Protein AF-A0A4P7U9V3-F1 (afdb_monomer_lite)

Structure (mmCIF, N/CA/C/O backbone):
data_AF-A0A4P7U9V3-F1
#
_entry.id   AF-A0A4P7U9V3-F1
#
loop_
_atom_site.group_PDB
_atom_site.id
_atom_site.type_symbol
_atom_site.label_atom_id
_atom_site.label_alt_id
_atom_site.label_comp_id
_atom_site.label_asym_id
_atom_site.label_entity_id
_atom_site.label_seq_id
_atom_site.pdbx_PDB_ins_code
_atom_site.Cartn_x
_atom_site.Cartn_y
_atom_site.Cartn_z
_atom_site.occupancy
_atom_site.B_iso_or_equiv
_atom_site.auth_seq_id
_atom_site.auth_comp_id
_atom_site.auth_asym_id
_atom_site.auth_atom_id
_atom_site.pdbx_PDB_model_num
ATOM 1 N N . MET A 1 1 ? -20.940 -5.842 12.364 1.00 63.25 1 MET A N 1
ATOM 2 C CA . MET A 1 1 ? -20.204 -6.896 11.625 1.00 63.25 1 MET A CA 1
ATOM 3 C C . MET A 1 1 ? -19.381 -7.673 12.641 1.00 63.25 1 MET A C 1
ATOM 5 O O . MET A 1 1 ? -18.725 -7.025 13.438 1.00 63.25 1 MET A O 1
ATOM 9 N N . THR A 1 2 ? -19.469 -9.005 12.709 1.00 79.81 2 THR A N 1
ATOM 10 C CA . THR A 1 2 ? -18.711 -9.781 13.715 1.00 79.81 2 THR A CA 1
ATOM 11 C C . THR A 1 2 ? -17.238 -9.908 13.320 1.00 79.81 2 THR A C 1
ATOM 13 O O . THR A 1 2 ? -16.921 -9.886 12.127 1.00 79.81 2 THR A O 1
ATOM 16 N N . SER A 1 3 ? -16.348 -10.087 14.303 1.00 81.62 3 SER A N 1
ATOM 17 C CA . SER A 1 3 ? -14.896 -10.231 14.087 1.00 81.62 3 SER A CA 1
ATOM 18 C C . SER A 1 3 ? -14.556 -11.286 13.017 1.00 81.62 3 SER A C 1
ATOM 20 O O . SER A 1 3 ? -13.828 -11.007 12.065 1.00 81.62 3 SER A O 1
ATOM 22 N N . THR A 1 4 ? -15.203 -12.455 13.069 1.00 85.12 4 THR A N 1
ATOM 23 C CA . THR A 1 4 ? -15.001 -13.552 12.106 1.00 85.12 4 THR A CA 1
ATOM 24 C C . THR A 1 4 ? -15.417 -13.196 10.674 1.00 85.12 4 THR A C 1
ATOM 26 O O . THR A 1 4 ? -14.776 -13.631 9.720 1.00 85.12 4 THR A O 1
ATOM 29 N N . ARG A 1 5 ? -16.487 -12.406 10.487 1.00 88.12 5 ARG A N 1
ATOM 30 C CA . ARG A 1 5 ? -16.931 -11.988 9.144 1.00 88.12 5 ARG A CA 1
ATOM 31 C C . ARG A 1 5 ? -15.965 -10.971 8.545 1.00 88.12 5 ARG A C 1
ATOM 33 O O . ARG A 1 5 ? -15.623 -11.096 7.376 1.00 88.12 5 ARG A O 1
ATOM 40 N N . TRP A 1 6 ? -15.484 -10.026 9.353 1.00 90.88 6 TRP A N 1
ATOM 41 C CA . TRP A 1 6 ? -14.473 -9.062 8.919 1.00 90.88 6 TRP A CA 1
ATOM 42 C C . TRP A 1 6 ? -13.164 -9.745 8.514 1.00 90.88 6 TRP A C 1
ATOM 44 O O . TRP A 1 6 ? -12.642 -9.459 7.441 1.00 90.88 6 TRP A O 1
ATOM 54 N N . GLN A 1 7 ? -12.690 -10.712 9.304 1.00 90.38 7 GLN A N 1
ATOM 55 C CA . GLN A 1 7 ? -11.493 -11.489 8.970 1.00 90.38 7 GLN A CA 1
ATOM 56 C C . GLN A 1 7 ? -11.650 -12.250 7.650 1.00 90.38 7 GLN A C 1
ATOM 58 O O . GLN A 1 7 ? -10.745 -12.223 6.824 1.00 90.38 7 GLN A O 1
ATOM 63 N N . ARG A 1 8 ? -12.806 -12.886 7.408 1.00 92.12 8 ARG A N 1
ATOM 64 C CA . ARG A 1 8 ? -13.077 -13.558 6.126 1.00 92.12 8 ARG A CA 1
ATOM 65 C C . ARG A 1 8 ? -13.020 -12.585 4.951 1.00 92.12 8 ARG A C 1
ATOM 67 O O . ARG A 1 8 ? -12.354 -12.887 3.968 1.00 92.12 8 ARG A O 1
ATOM 74 N N . THR A 1 9 ? -13.660 -11.420 5.058 1.00 92.06 9 THR A N 1
ATOM 75 C CA . THR A 1 9 ? -13.587 -10.386 4.015 1.00 92.06 9 THR A CA 1
ATOM 76 C C . THR A 1 9 ? -12.149 -9.931 3.792 1.00 92.06 9 THR A C 1
ATOM 78 O O . THR A 1 9 ? -11.708 -9.857 2.651 1.00 92.06 9 THR A O 1
ATOM 81 N N . PHE A 1 10 ? -11.393 -9.696 4.866 1.00 93.62 10 PHE A N 1
ATOM 82 C CA . PHE A 1 10 ? -9.983 -9.333 4.777 1.00 93.62 10 PHE A CA 1
ATOM 83 C C . PHE A 1 10 ? -9.164 -10.385 4.018 1.00 93.62 10 PHE A C 1
ATOM 85 O O . PHE A 1 10 ? -8.455 -10.041 3.078 1.00 93.62 10 PHE A O 1
ATOM 92 N N . PHE A 1 11 ? -9.313 -11.669 4.357 1.00 94.56 11 PHE A N 1
ATOM 93 C CA . PHE A 1 11 ? -8.612 -12.755 3.668 1.00 94.56 11 PHE A CA 1
ATOM 94 C C . PHE A 1 11 ? -9.021 -12.903 2.201 1.00 94.56 11 PHE A C 1
ATOM 96 O O . PHE A 1 11 ? -8.160 -13.155 1.363 1.00 94.56 11 PHE A O 1
ATOM 103 N N . LEU A 1 12 ? -10.303 -12.725 1.869 1.00 95.88 12 LEU A N 1
ATOM 104 C CA . LEU A 1 12 ? -10.769 -12.782 0.481 1.00 95.88 12 LEU A CA 1
ATOM 105 C C . LEU A 1 12 ? -10.166 -11.656 -0.364 1.00 95.88 12 LEU A C 1
ATOM 107 O O . LEU A 1 12 ? -9.707 -11.907 -1.475 1.00 95.88 12 LEU A O 1
ATOM 111 N N . PHE A 1 13 ? -10.113 -10.437 0.176 1.00 96.12 13 PHE A N 1
ATOM 112 C CA . PHE A 1 13 ? -9.463 -9.309 -0.490 1.00 96.12 13 PHE A CA 1
ATOM 113 C C . PHE A 1 13 ? -7.952 -9.518 -0.614 1.00 96.12 13 PHE A C 1
ATOM 115 O O . PHE A 1 13 ? -7.404 -9.281 -1.684 1.00 96.12 13 PHE A O 1
ATOM 122 N N . ALA A 1 14 ? -7.292 -10.021 0.434 1.00 95.12 14 ALA A N 1
ATOM 123 C CA . ALA A 1 14 ? -5.865 -10.329 0.408 1.00 95.12 14 ALA A CA 1
ATOM 124 C C . ALA A 1 14 ? -5.520 -11.386 -0.653 1.00 95.12 14 ALA A C 1
ATOM 126 O O . ALA A 1 14 ? -4.572 -11.215 -1.414 1.00 95.12 14 ALA A O 1
ATOM 127 N N . LEU A 1 15 ? -6.303 -12.467 -0.730 1.00 96.62 15 LEU A N 1
ATOM 128 C CA . LEU A 1 15 ? -6.096 -13.541 -1.700 1.00 96.62 15 LEU A CA 1
ATOM 129 C C . LEU A 1 15 ? -6.383 -13.070 -3.131 1.00 96.62 15 LEU A C 1
ATOM 131 O O . LEU A 1 15 ? -5.594 -13.338 -4.034 1.00 96.62 15 LEU A O 1
ATOM 135 N N . GLY A 1 16 ? -7.486 -12.343 -3.331 1.00 96.75 16 GLY A N 1
ATOM 136 C CA . GLY A 1 16 ? -7.828 -11.753 -4.625 1.00 96.75 16 GLY A CA 1
ATOM 137 C C . GLY A 1 16 ? -6.780 -10.742 -5.091 1.00 96.75 16 GLY A C 1
ATOM 138 O O . GLY A 1 16 ? -6.376 -10.770 -6.250 1.00 96.75 16 GLY A O 1
ATOM 139 N N . GLY A 1 17 ? -6.280 -9.908 -4.178 1.00 96.31 17 GLY A N 1
ATOM 140 C CA . GLY A 1 17 ? -5.185 -8.980 -4.432 1.00 96.31 17 GLY A CA 1
ATOM 141 C C . GLY A 1 17 ? -3.887 -9.685 -4.784 1.00 96.31 17 GLY A C 1
ATOM 142 O O . GLY A 1 17 ? -3.257 -9.323 -5.768 1.00 96.31 17 GLY A O 1
ATOM 143 N N . LEU A 1 18 ? -3.516 -10.738 -4.052 1.00 97.19 18 LEU A N 1
ATOM 144 C CA . LEU A 1 18 ? -2.317 -11.521 -4.346 1.00 97.19 18 LEU A CA 1
ATOM 145 C C . LEU A 1 18 ? -2.385 -12.153 -5.741 1.00 97.19 18 LEU A C 1
ATOM 147 O O . LEU A 1 18 ? -1.422 -12.068 -6.501 1.00 97.19 18 LEU A O 1
ATOM 151 N N . ALA A 1 19 ? -3.530 -12.742 -6.092 1.00 97.56 19 ALA A N 1
ATOM 152 C CA . ALA A 1 19 ? -3.754 -13.307 -7.417 1.00 97.56 19 ALA A CA 1
ATOM 153 C C . ALA A 1 19 ? -3.694 -12.227 -8.509 1.00 97.56 19 ALA A C 1
ATOM 155 O O . ALA A 1 19 ? -2.982 -12.396 -9.498 1.00 97.56 19 ALA A O 1
ATOM 156 N N . ALA A 1 20 ? -4.380 -11.096 -8.314 1.00 96.56 20 ALA A N 1
ATOM 157 C CA . ALA A 1 20 ? -4.393 -9.989 -9.267 1.00 96.56 20 ALA A CA 1
ATOM 158 C C . ALA A 1 20 ? -2.997 -9.379 -9.465 1.00 96.56 20 ALA A C 1
ATOM 160 O O . ALA A 1 20 ? -2.580 -9.160 -10.600 1.00 96.56 20 ALA A O 1
ATOM 161 N N . SER A 1 21 ? -2.243 -9.169 -8.386 1.00 96.06 21 SER A N 1
ATOM 162 C CA . SER A 1 21 ? -0.859 -8.694 -8.430 1.00 96.06 21 SER A CA 1
ATOM 163 C C . SER A 1 21 ? 0.069 -9.691 -9.120 1.00 96.06 21 SER A C 1
ATOM 165 O O . SER A 1 21 ? 0.907 -9.281 -9.918 1.00 96.06 21 SER A O 1
ATOM 167 N N . GLY A 1 22 ? -0.096 -10.994 -8.872 1.00 95.31 22 GLY A N 1
ATOM 168 C CA . GLY A 1 22 ? 0.672 -12.037 -9.556 1.00 95.31 22 GLY A CA 1
ATOM 169 C C . GLY A 1 22 ? 0.431 -12.037 -11.066 1.00 95.31 22 GLY A C 1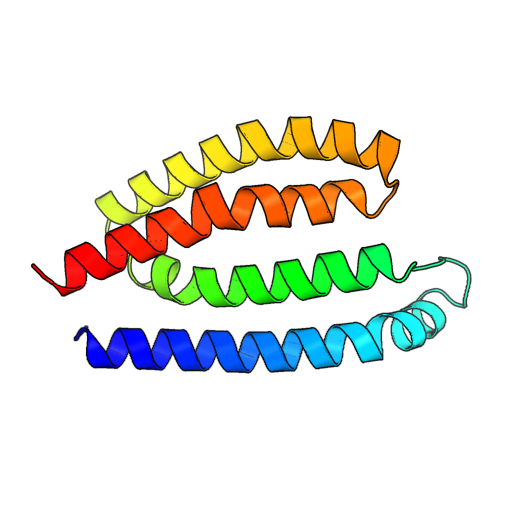
ATOM 170 O O . GLY A 1 22 ? 1.382 -12.016 -11.847 1.00 95.31 22 GLY A O 1
ATOM 171 N N . VAL A 1 23 ? -0.839 -11.971 -11.481 1.00 96.44 23 VAL A N 1
ATOM 172 C CA . VAL A 1 23 ? -1.214 -11.836 -12.898 1.00 96.44 23 VAL A CA 1
ATOM 173 C C . VAL A 1 23 ? -0.649 -10.544 -13.488 1.00 96.44 23 VAL A C 1
ATOM 175 O O . VAL A 1 23 ? -0.100 -10.568 -14.587 1.00 96.44 23 VAL A O 1
ATOM 178 N N . PHE A 1 24 ? -0.726 -9.432 -12.752 1.00 95.12 24 PHE A N 1
ATOM 179 C CA . PHE A 1 24 ? -0.218 -8.139 -13.199 1.00 95.12 24 PHE A CA 1
ATOM 180 C C . PHE A 1 24 ? 1.280 -8.189 -13.512 1.00 95.12 24 PHE A C 1
ATOM 182 O O . PHE A 1 24 ? 1.673 -7.738 -14.580 1.00 95.12 24 PHE A O 1
ATOM 189 N N . VAL A 1 25 ? 2.116 -8.767 -12.642 1.00 94.19 25 VAL A N 1
ATOM 190 C CA . VAL A 1 25 ? 3.574 -8.839 -12.876 1.00 94.19 25 VAL A CA 1
ATOM 191 C C . VAL A 1 25 ? 3.903 -9.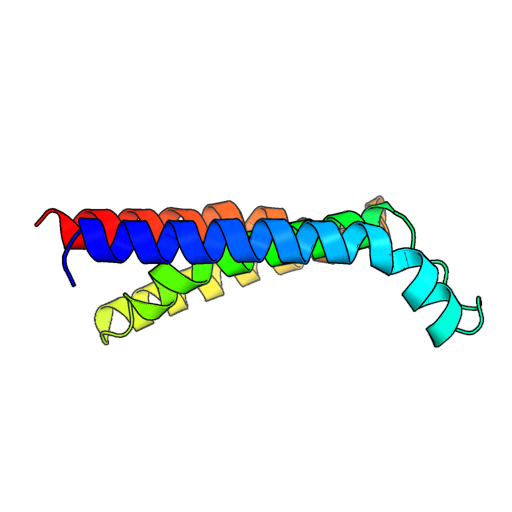614 -14.149 1.00 94.19 25 VAL A C 1
ATOM 193 O O . VAL A 1 25 ? 4.731 -9.166 -14.938 1.00 94.19 25 VAL A O 1
ATOM 196 N N . VAL A 1 26 ? 3.246 -10.756 -14.364 1.00 93.81 26 VAL A N 1
ATOM 197 C CA . VAL A 1 26 ? 3.482 -11.597 -15.549 1.00 93.81 26 VAL A CA 1
ATOM 198 C C . VAL A 1 26 ? 2.988 -10.903 -16.821 1.00 93.81 26 VAL A C 1
ATOM 200 O O . VAL A 1 26 ? 3.635 -10.981 -17.863 1.00 93.81 26 VAL A O 1
ATOM 203 N N . ALA A 1 27 ? 1.860 -10.195 -16.739 1.00 93.50 27 ALA A N 1
ATOM 204 C CA . ALA A 1 27 ? 1.257 -9.514 -17.877 1.00 93.50 27 ALA A CA 1
ATOM 205 C C . ALA A 1 27 ? 1.874 -8.136 -18.179 1.00 93.50 27 ALA A C 1
ATOM 207 O O . ALA A 1 27 ? 1.754 -7.664 -19.305 1.00 93.50 27 ALA A O 1
ATOM 208 N N . ALA A 1 28 ? 2.537 -7.482 -17.220 1.00 90.38 28 ALA A N 1
ATOM 209 C CA . ALA A 1 28 ? 2.925 -6.074 -17.322 1.00 90.38 28 ALA A CA 1
ATOM 210 C C . ALA A 1 28 ? 3.795 -5.766 -18.549 1.00 90.38 28 ALA A C 1
ATOM 212 O O . ALA A 1 28 ? 3.475 -4.852 -19.303 1.00 90.38 28 ALA A O 1
ATOM 213 N N . LEU A 1 29 ? 4.864 -6.534 -18.771 1.00 89.12 29 LEU A N 1
ATOM 214 C CA . LEU A 1 29 ? 5.795 -6.329 -19.886 1.00 89.12 29 LEU A CA 1
ATOM 215 C C . LEU A 1 29 ? 5.228 -6.727 -21.265 1.00 89.12 29 LEU A C 1
ATOM 217 O O . LEU A 1 29 ? 5.353 -5.944 -22.213 1.00 89.12 29 LEU A O 1
ATOM 221 N N . PRO A 1 30 ? 4.599 -7.907 -21.449 1.00 90.06 30 PRO A N 1
ATOM 222 C CA . PRO A 1 30 ? 4.021 -8.244 -22.750 1.00 90.06 30 PRO A CA 1
ATOM 223 C C . PRO A 1 30 ? 2.876 -7.295 -23.123 1.00 90.06 30 PRO A C 1
ATOM 225 O O . PRO A 1 30 ? 2.762 -6.885 -24.275 1.00 90.06 30 PRO A O 1
ATOM 228 N N . VAL A 1 31 ? 2.062 -6.873 -22.152 1.00 90.50 31 VAL A N 1
ATOM 229 C CA . VAL A 1 31 ? 0.981 -5.913 -22.399 1.00 90.50 31 VAL A CA 1
ATOM 230 C C . VAL A 1 31 ? 1.537 -4.512 -22.668 1.00 90.50 31 VAL A C 1
ATOM 232 O O . VAL A 1 31 ? 1.053 -3.837 -23.574 1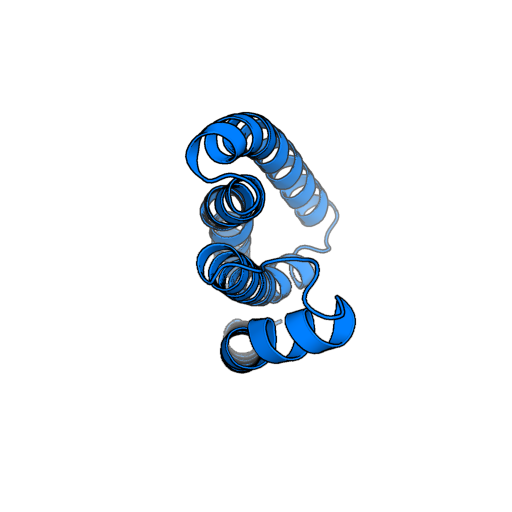.00 90.50 31 VAL A O 1
ATOM 235 N N . SER A 1 32 ? 2.573 -4.064 -21.949 1.00 87.69 32 SER A N 1
ATOM 236 C CA . SER A 1 32 ? 3.159 -2.738 -22.182 1.00 87.69 32 SER A CA 1
ATOM 237 C C . SER A 1 32 ? 3.832 -2.625 -23.547 1.00 87.69 32 SER A C 1
ATOM 239 O O . SER A 1 32 ? 3.677 -1.605 -24.218 1.00 87.69 32 SER A O 1
ATOM 241 N N . SER A 1 33 ? 4.547 -3.662 -23.986 1.00 87.06 33 SER A N 1
ATOM 242 C CA . SER A 1 33 ? 5.178 -3.695 -25.309 1.00 87.06 33 SER A CA 1
ATOM 243 C C . SER A 1 33 ? 4.137 -3.693 -26.429 1.00 87.06 33 SER A C 1
ATOM 245 O O . SER A 1 33 ? 4.292 -2.945 -27.395 1.00 87.06 33 SER A O 1
ATOM 247 N N . LEU A 1 34 ? 3.034 -4.430 -26.254 1.00 90.31 34 LEU A N 1
ATOM 248 C CA . LEU A 1 34 ? 1.904 -4.432 -27.180 1.00 90.31 34 LEU A CA 1
ATOM 249 C C . LEU A 1 34 ? 1.229 -3.055 -27.279 1.00 90.31 34 LEU A C 1
ATOM 251 O O . LEU A 1 34 ? 0.990 -2.569 -28.380 1.00 90.31 34 LEU A O 1
ATOM 255 N N . ILE A 1 35 ? 0.943 -2.408 -26.143 1.00 89.06 35 ILE A N 1
ATOM 256 C CA . ILE A 1 35 ? 0.237 -1.116 -26.106 1.00 89.06 35 ILE A CA 1
ATOM 257 C C . ILE A 1 35 ? 1.130 0.032 -26.591 1.00 89.06 35 ILE A C 1
ATOM 259 O O . ILE A 1 35 ? 0.674 0.908 -27.322 1.00 89.06 35 ILE A O 1
ATOM 263 N N . SER A 1 36 ? 2.402 0.053 -26.188 1.00 86.44 36 SER A N 1
ATOM 264 C CA . SER A 1 36 ? 3.329 1.139 -26.533 1.00 86.44 36 SER A CA 1
ATOM 265 C C . SER A 1 36 ? 3.950 1.001 -27.926 1.00 86.44 36 SER A C 1
ATOM 267 O O . SER A 1 36 ? 4.702 1.883 -28.347 1.00 86.44 36 SER A O 1
ATOM 269 N N . GLY A 1 37 ? 3.698 -0.111 -28.627 1.00 82.00 37 GLY A N 1
ATOM 270 C CA . GLY A 1 37 ? 4.416 -0.463 -29.853 1.00 82.00 37 GLY A CA 1
ATOM 271 C C . GLY A 1 37 ? 5.931 -0.567 -29.633 1.00 82.00 37 GLY A C 1
ATOM 272 O O . GLY A 1 37 ? 6.701 -0.212 -30.521 1.00 82.00 37 GLY A O 1
ATOM 273 N N . GLY A 1 38 ? 6.354 -0.953 -28.423 1.00 77.38 38 GLY A N 1
ATOM 274 C CA . GLY A 1 38 ? 7.758 -1.033 -28.006 1.00 77.38 38 GLY A CA 1
ATOM 275 C C . GLY A 1 38 ? 8.454 0.309 -27.743 1.00 77.38 38 GLY A C 1
ATOM 276 O O . GLY A 1 38 ? 9.663 0.326 -27.537 1.00 77.38 38 GLY A O 1
ATOM 277 N N . ARG A 1 39 ? 7.735 1.441 -27.753 1.00 77.38 39 ARG A N 1
ATOM 278 C CA . ARG A 1 39 ? 8.335 2.781 -27.574 1.00 77.38 39 ARG A CA 1
ATOM 279 C C . ARG A 1 39 ? 8.560 3.180 -26.118 1.00 77.38 39 ARG A C 1
ATOM 281 O O . ARG A 1 39 ? 9.289 4.134 -25.864 1.00 77.38 39 ARG A O 1
ATOM 288 N N . VAL A 1 40 ? 7.908 2.499 -25.178 1.00 77.12 40 VAL A N 1
ATOM 289 C CA . VAL A 1 40 ? 8.028 2.769 -23.741 1.00 77.12 40 VAL A CA 1
ATOM 290 C C . VAL A 1 40 ? 8.596 1.533 -23.066 1.00 77.12 40 VAL A C 1
ATOM 292 O O . VAL A 1 40 ? 7.948 0.487 -23.039 1.00 77.12 40 VAL A O 1
ATOM 295 N N . ASP A 1 41 ? 9.796 1.667 -22.507 1.00 75.44 41 ASP A N 1
ATOM 296 C CA . ASP A 1 41 ? 10.427 0.594 -21.747 1.00 75.44 41 ASP A CA 1
ATOM 297 C C . ASP A 1 41 ? 9.868 0.566 -20.318 1.00 75.44 41 ASP A C 1
ATOM 299 O O . ASP A 1 41 ? 10.130 1.446 -19.491 1.00 75.44 41 ASP A O 1
ATOM 303 N N . VAL A 1 42 ? 9.030 -0.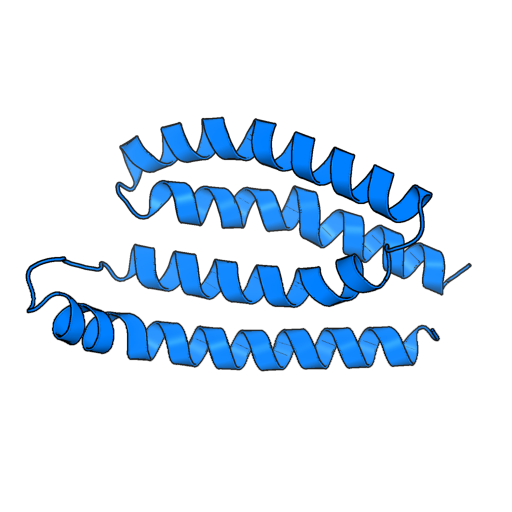433 -20.040 1.00 80.25 42 VAL A N 1
ATOM 304 C CA . VAL A 1 42 ? 8.508 -0.690 -18.697 1.00 80.25 42 VAL A CA 1
ATOM 305 C C . VAL A 1 42 ? 9.460 -1.653 -18.009 1.00 80.25 42 VAL A C 1
ATOM 307 O O . VAL A 1 42 ? 9.355 -2.870 -18.146 1.00 80.25 42 VAL A O 1
ATOM 310 N N . GLY A 1 43 ? 10.380 -1.091 -17.229 1.00 87.69 43 GLY A N 1
ATOM 311 C CA . GLY A 1 43 ? 11.298 -1.885 -16.426 1.00 87.69 43 GLY A CA 1
ATOM 312 C C . GLY A 1 43 ? 10.573 -2.710 -15.358 1.00 87.69 43 GLY A C 1
ATOM 313 O O . GLY A 1 43 ? 9.576 -2.277 -14.770 1.00 87.69 43 GLY A O 1
ATOM 314 N N . TRP A 1 44 ? 11.133 -3.877 -15.033 1.00 90.06 44 TRP A N 1
ATOM 315 C CA . TRP A 1 44 ? 10.616 -4.781 -13.997 1.00 90.06 44 TRP A CA 1
ATOM 316 C C . TRP A 1 44 ? 10.378 -4.102 -12.642 1.00 90.06 44 TRP A C 1
ATOM 318 O O . TRP A 1 44 ? 9.421 -4.447 -11.954 1.00 90.06 44 TRP A O 1
ATOM 328 N N . SER A 1 45 ? 11.196 -3.107 -12.271 1.00 92.56 45 SER A N 1
ATOM 329 C CA . SER A 1 45 ? 10.999 -2.330 -11.035 1.00 92.56 45 SER A CA 1
ATOM 330 C C . SER A 1 45 ? 9.620 -1.664 -10.986 1.00 92.56 45 SER A C 1
ATOM 332 O O . SER A 1 45 ? 8.932 -1.740 -9.971 1.00 92.56 45 SER A O 1
ATOM 334 N N . LEU A 1 46 ? 9.186 -1.048 -12.090 1.00 92.94 46 LEU A N 1
ATOM 335 C CA . LEU A 1 46 ? 7.899 -0.357 -12.160 1.00 92.94 46 LEU A CA 1
ATOM 336 C C . LEU A 1 46 ? 6.731 -1.350 -12.101 1.00 92.94 46 LEU A C 1
ATOM 338 O O . LEU A 1 46 ? 5.751 -1.105 -11.398 1.00 92.94 46 LEU A O 1
ATOM 342 N N . ALA A 1 47 ? 6.863 -2.489 -12.790 1.00 94.06 47 ALA A N 1
ATOM 343 C CA . ALA A 1 47 ? 5.875 -3.564 -12.753 1.00 94.06 47 ALA A CA 1
ATOM 344 C C . ALA A 1 47 ? 5.683 -4.107 -11.327 1.00 94.06 47 ALA A C 1
ATOM 346 O O . ALA A 1 47 ? 4.553 -4.205 -10.847 1.00 94.06 47 ALA A O 1
ATOM 347 N N . TRP A 1 48 ? 6.782 -4.389 -10.619 1.00 95.62 48 TRP A N 1
ATOM 348 C CA . TRP A 1 48 ? 6.737 -4.840 -9.228 1.00 95.62 48 TRP A CA 1
ATOM 349 C C . TRP A 1 48 ? 6.180 -3.782 -8.279 1.00 95.62 48 TRP A C 1
ATOM 351 O O . TRP A 1 48 ? 5.372 -4.120 -7.414 1.00 95.62 48 TRP A O 1
ATOM 361 N N . ALA A 1 49 ? 6.552 -2.512 -8.455 1.00 95.75 49 ALA A N 1
ATOM 362 C CA . ALA A 1 49 ? 6.045 -1.420 -7.630 1.00 95.75 49 ALA A CA 1
ATOM 363 C C . ALA A 1 49 ? 4.515 -1.320 -7.714 1.00 95.75 49 ALA A C 1
ATOM 365 O O . ALA A 1 49 ? 3.839 -1.267 -6.687 1.00 95.75 49 ALA A O 1
ATOM 366 N N . PHE A 1 50 ? 3.954 -1.359 -8.927 1.00 95.81 50 PHE A N 1
ATOM 367 C CA . PHE A 1 50 ? 2.503 -1.324 -9.117 1.00 95.81 50 PHE A CA 1
ATOM 368 C C . PHE A 1 50 ? 1.808 -2.596 -8.638 1.00 95.81 50 PHE A C 1
ATOM 370 O O . PHE A 1 50 ? 0.749 -2.501 -8.021 1.00 95.81 50 PHE A O 1
ATOM 377 N N . ALA A 1 51 ? 2.395 -3.772 -8.862 1.00 96.81 51 ALA A N 1
ATOM 378 C CA . ALA A 1 51 ? 1.843 -5.024 -8.355 1.00 96.81 51 ALA A CA 1
ATOM 379 C C . ALA A 1 51 ? 1.761 -5.029 -6.824 1.00 96.81 51 ALA A C 1
ATOM 381 O O . ALA A 1 51 ? 0.752 -5.438 -6.247 1.00 96.81 51 ALA A O 1
ATOM 382 N N . LEU A 1 52 ? 2.807 -4.547 -6.155 1.00 96.88 52 LEU A N 1
ATOM 383 C CA . LEU A 1 52 ? 2.831 -4.460 -4.704 1.00 96.88 52 LEU A CA 1
ATOM 384 C C . LEU A 1 52 ? 1.864 -3.390 -4.197 1.00 96.88 52 LEU A C 1
ATOM 386 O O . LEU A 1 52 ? 1.128 -3.639 -3.245 1.00 96.88 52 LEU A O 1
ATOM 390 N N . LEU A 1 53 ? 1.803 -2.232 -4.857 1.00 96.88 53 LEU A N 1
ATOM 391 C CA . LEU A 1 53 ? 0.831 -1.197 -4.524 1.00 96.88 53 LEU A CA 1
ATOM 392 C C . LEU A 1 53 ? -0.607 -1.716 -4.662 1.00 96.88 53 LEU A C 1
ATOM 394 O O . LEU A 1 53 ? -1.419 -1.480 -3.771 1.00 96.88 53 LEU A O 1
ATOM 398 N N . LEU A 1 54 ? -0.909 -2.477 -5.718 1.00 97.00 54 LEU A N 1
ATOM 399 C CA . LEU A 1 54 ? -2.207 -3.128 -5.906 1.00 97.00 54 LEU A CA 1
ATOM 400 C C . LEU A 1 54 ? -2.545 -4.046 -4.724 1.00 97.00 54 LEU A C 1
ATOM 402 O O . LEU A 1 54 ? -3.630 -3.932 -4.154 1.00 97.00 54 LEU A O 1
ATOM 406 N N . LEU A 1 55 ? -1.603 -4.894 -4.302 1.00 96.88 55 LEU A N 1
ATOM 407 C CA . LEU A 1 55 ? -1.793 -5.777 -3.151 1.00 96.88 55 LEU A CA 1
ATOM 408 C C . LEU A 1 55 ? -2.088 -4.970 -1.881 1.00 96.88 55 LEU A C 1
ATOM 410 O O . LEU A 1 55 ? -3.049 -5.257 -1.170 1.00 96.88 55 LEU A O 1
ATOM 414 N N . VAL A 1 56 ? -1.312 -3.922 -1.614 1.00 96.12 56 VAL A N 1
ATOM 415 C CA . VAL A 1 56 ? -1.510 -3.058 -0.443 1.00 96.12 56 VAL A CA 1
ATOM 416 C C . VAL A 1 56 ? -2.901 -2.417 -0.450 1.00 96.12 56 VAL A C 1
ATOM 418 O O . VAL A 1 56 ? -3.584 -2.440 0.574 1.00 96.12 56 VAL A O 1
ATOM 421 N N . GLN A 1 57 ? -3.363 -1.916 -1.598 1.00 96.00 57 GLN A N 1
ATOM 422 C CA . GLN A 1 57 ? -4.705 -1.341 -1.726 1.00 96.00 57 GLN A CA 1
ATOM 423 C C . GLN A 1 57 ? -5.789 -2.373 -1.394 1.00 96.00 57 GLN A C 1
ATOM 425 O O . GLN A 1 57 ? -6.724 -2.075 -0.648 1.00 96.00 57 GLN A O 1
ATOM 430 N N . THR A 1 58 ? -5.635 -3.621 -1.854 1.00 96.25 58 THR A N 1
ATOM 431 C CA . THR A 1 58 ? -6.585 -4.690 -1.500 1.00 96.25 58 THR A CA 1
ATOM 432 C C . THR A 1 58 ? -6.646 -4.976 -0.003 1.00 96.25 58 THR A C 1
ATOM 434 O O . THR A 1 58 ? -7.735 -5.191 0.523 1.00 96.25 58 THR A O 1
ATOM 437 N N . LEU A 1 59 ? -5.517 -4.898 0.707 1.00 94.38 59 LEU A N 1
ATOM 438 C CA . LEU A 1 59 ? -5.470 -5.063 2.163 1.00 94.38 59 LEU A CA 1
ATOM 439 C C . LEU A 1 59 ? -6.107 -3.881 2.907 1.00 94.38 59 LEU A C 1
ATOM 441 O O . LEU A 1 59 ? -6.679 -4.059 3.983 1.00 94.38 59 LEU A O 1
ATOM 445 N N . GLN A 1 60 ? -6.030 -2.678 2.339 1.00 94.75 60 GLN A N 1
ATOM 446 C CA . GLN A 1 60 ? -6.609 -1.467 2.912 1.00 94.75 60 GLN A CA 1
ATOM 447 C C . GLN A 1 60 ? -8.142 -1.425 2.793 1.00 94.75 60 GLN A C 1
ATOM 449 O O . GLN A 1 60 ? -8.811 -0.978 3.732 1.00 94.75 60 GLN A O 1
ATOM 454 N N . TYR A 1 61 ? -8.716 -1.880 1.670 1.00 94.06 61 TYR A N 1
ATOM 455 C CA . TYR A 1 61 ? -10.151 -1.723 1.381 1.00 94.06 61 TYR A CA 1
ATOM 456 C C . TYR A 1 61 ? -11.092 -2.235 2.488 1.00 94.06 61 TYR A C 1
ATOM 458 O O . TYR A 1 61 ? -11.985 -1.480 2.876 1.00 94.06 61 TYR A O 1
ATOM 466 N N . PRO A 1 62 ? -10.913 -3.436 3.075 1.00 94.25 62 PRO A N 1
ATOM 467 C CA . PRO A 1 62 ? -11.792 -3.923 4.141 1.00 94.25 62 PRO A CA 1
ATOM 468 C C . PRO A 1 62 ? -11.840 -3.010 5.373 1.00 94.25 62 PRO A C 1
ATOM 470 O O . PRO A 1 62 ? -12.889 -2.875 6.004 1.00 94.25 62 PRO A O 1
ATOM 473 N N . ALA A 1 63 ? -10.717 -2.381 5.732 1.00 93.75 63 ALA A N 1
ATOM 474 C CA . ALA A 1 63 ? -10.665 -1.435 6.843 1.00 93.75 63 ALA A CA 1
ATOM 475 C C . ALA A 1 63 ? -11.328 -0.098 6.469 1.00 93.75 63 ALA A C 1
ATOM 477 O O . ALA A 1 63 ? -12.105 0.445 7.255 1.00 93.75 63 ALA A O 1
ATOM 478 N N . ALA A 1 64 ? -11.094 0.395 5.250 1.00 93.06 64 ALA A N 1
ATOM 479 C CA . ALA A 1 64 ? -11.721 1.617 4.747 1.00 93.06 64 ALA A CA 1
ATOM 480 C C . ALA A 1 64 ? -13.256 1.494 4.653 1.00 93.06 64 ALA A C 1
ATOM 482 O O . ALA A 1 64 ? -13.976 2.393 5.087 1.00 93.06 64 ALA A O 1
ATOM 483 N N . MET A 1 65 ? -13.760 0.351 4.170 1.00 94.50 65 MET A N 1
ATOM 484 C CA . MET A 1 65 ? -15.196 0.041 4.087 1.00 94.50 65 MET A CA 1
ATOM 485 C C . MET A 1 65 ? -15.857 -0.093 5.465 1.00 94.50 65 MET A C 1
ATOM 487 O O . MET A 1 65 ? -17.050 0.166 5.604 1.00 94.50 65 MET A O 1
ATOM 491 N N . PHE A 1 66 ? -15.101 -0.504 6.487 1.00 93.75 66 PHE A N 1
ATOM 492 C CA . PHE A 1 66 ? -15.603 -0.596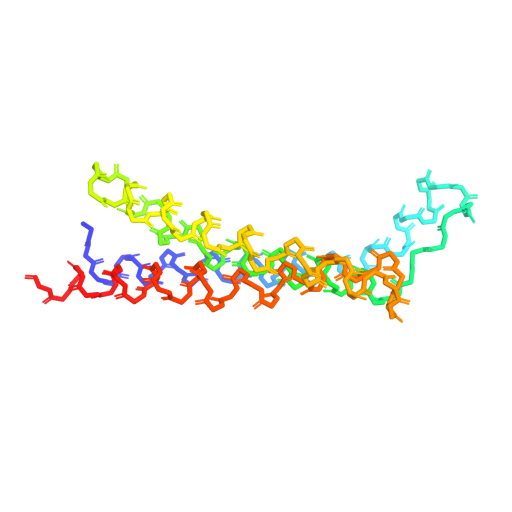 7.857 1.00 93.75 66 PHE A CA 1
ATOM 493 C C . PHE A 1 66 ? -15.682 0.778 8.543 1.00 93.75 66 PHE A C 1
ATOM 495 O O . PHE A 1 66 ? -16.601 1.041 9.315 1.00 93.75 66 PHE A O 1
ATOM 502 N N . LEU A 1 67 ? -14.732 1.674 8.263 1.00 92.19 67 LEU A N 1
ATOM 503 C CA . LEU A 1 67 ? -14.595 2.981 8.915 1.00 92.19 67 LEU A CA 1
ATOM 504 C C . LEU A 1 67 ? -15.426 4.096 8.244 1.00 92.19 67 LEU A C 1
ATOM 506 O O . LEU A 1 67 ? -14.951 5.222 8.106 1.00 92.19 67 LEU A O 1
ATOM 510 N N . THR A 1 68 ? -16.670 3.814 7.854 1.00 94.25 68 THR A N 1
ATOM 511 C CA . THR A 1 68 ? -17.560 4.759 7.143 1.00 94.25 68 THR A CA 1
ATOM 512 C C . THR A 1 68 ? -18.427 5.628 8.058 1.00 94.25 68 THR A C 1
ATOM 514 O O . THR A 1 68 ? -19.189 6.469 7.585 1.00 94.25 68 THR A O 1
ATOM 517 N N . THR A 1 69 ? -18.307 5.472 9.378 1.00 93.50 69 THR A N 1
ATOM 518 C CA . THR A 1 69 ? -18.937 6.385 10.343 1.00 93.50 69 THR A CA 1
ATOM 519 C C . THR A 1 69 ? -18.288 7.774 10.283 1.00 93.50 69 THR A C 1
ATOM 521 O O . THR A 1 69 ? -17.120 7.873 9.902 1.00 93.50 69 THR A O 1
ATOM 524 N N . PRO A 1 70 ? -18.962 8.858 10.719 1.00 94.56 70 PRO A N 1
ATOM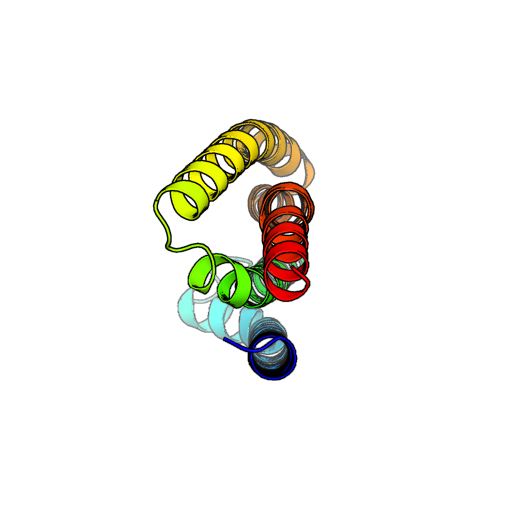 525 C CA . PRO A 1 70 ? -18.385 10.208 10.682 1.00 94.56 70 PRO A CA 1
ATOM 526 C C . PRO A 1 70 ? -17.008 10.303 11.357 1.00 94.56 70 PRO A C 1
ATOM 528 O O . PRO A 1 70 ? -16.064 10.855 10.798 1.00 94.56 70 PRO A O 1
ATOM 531 N N . GLN A 1 71 ? -16.852 9.681 12.530 1.00 93.06 71 GLN A N 1
ATOM 532 C CA . GLN A 1 71 ? -15.569 9.628 13.239 1.00 93.06 71 GLN A CA 1
ATOM 533 C C . GLN A 1 71 ? -14.521 8.767 12.513 1.00 93.06 71 GLN A C 1
ATOM 535 O O . GLN A 1 71 ? -13.327 9.064 12.577 1.00 93.06 71 GLN A O 1
ATOM 540 N N . GLY A 1 72 ? -14.953 7.694 11.843 1.00 94.19 72 GLY A N 1
ATOM 541 C CA . GLY A 1 72 ? -14.095 6.857 11.009 1.00 94.19 72 GLY A CA 1
ATOM 542 C C . GLY A 1 72 ? -13.562 7.624 9.802 1.00 94.19 72 GLY A C 1
ATOM 543 O O . GLY A 1 72 ? -12.360 7.600 9.557 1.00 94.19 72 GLY A O 1
ATOM 544 N N . LEU A 1 73 ? -14.418 8.383 9.117 1.00 95.31 73 LEU A N 1
ATOM 545 C CA . LEU A 1 73 ? -14.042 9.206 7.968 1.00 95.31 73 LEU A CA 1
ATOM 546 C C . LEU A 1 73 ? -13.074 10.329 8.345 1.00 95.31 73 LEU A C 1
ATOM 548 O O . LEU A 1 73 ? -12.082 10.521 7.650 1.00 95.31 73 LEU A O 1
ATOM 552 N N . VAL A 1 74 ? -13.294 11.022 9.469 1.00 96.69 74 VAL A N 1
ATOM 553 C CA . VAL A 1 74 ? -12.351 12.046 9.961 1.00 96.69 74 VAL A CA 1
ATOM 554 C C . VAL A 1 74 ? -10.978 11.434 10.243 1.00 96.69 74 VAL A C 1
ATOM 556 O O . VAL A 1 74 ? -9.952 12.006 9.883 1.00 96.69 74 VAL A O 1
ATOM 559 N N . PHE A 1 75 ? -10.940 10.243 10.843 1.00 95.56 75 PHE A N 1
ATOM 560 C CA . PHE A 1 75 ? -9.686 9.526 11.053 1.00 95.56 75 PHE A CA 1
ATOM 561 C C . PHE A 1 75 ? -9.006 9.147 9.735 1.00 95.56 75 PHE A C 1
ATOM 563 O O . PHE A 1 75 ? -7.808 9.377 9.584 1.00 95.56 75 PHE A O 1
ATOM 570 N N . GLN A 1 76 ? -9.762 8.614 8.771 1.00 96.19 76 GLN A N 1
ATOM 571 C CA . GLN A 1 76 ? -9.237 8.301 7.443 1.00 96.19 76 GLN A CA 1
ATOM 572 C C . GLN A 1 76 ? -8.678 9.550 6.752 1.00 96.19 76 GLN A C 1
ATOM 574 O O . GLN A 1 76 ? -7.592 9.481 6.179 1.00 96.19 76 GLN A O 1
ATOM 579 N N . ALA A 1 77 ? -9.368 10.689 6.841 1.00 96.75 77 ALA A N 1
ATOM 580 C CA . ALA A 1 77 ? -8.930 11.952 6.256 1.00 96.75 77 ALA A CA 1
ATOM 581 C C . ALA A 1 77 ? -7.582 12.407 6.831 1.00 96.75 77 ALA A C 1
ATOM 583 O O . ALA A 1 77 ? -6.661 12.685 6.067 1.00 96.75 77 ALA A O 1
ATOM 584 N N . TRP A 1 78 ? -7.422 12.398 8.158 1.00 97.94 78 TRP A N 1
ATOM 585 C CA . TRP A 1 78 ? -6.147 12.754 8.791 1.00 97.94 78 TRP A CA 1
ATOM 586 C C . TRP A 1 78 ? -4.997 11.840 8.371 1.00 97.94 78 TRP A C 1
ATOM 588 O O . TRP A 1 78 ? -3.900 12.325 8.093 1.00 97.94 78 TRP A O 1
ATOM 598 N N . LEU A 1 79 ? -5.245 10.532 8.272 1.00 97.06 79 LEU A N 1
ATOM 599 C CA . LEU A 1 79 ? -4.237 9.594 7.787 1.00 97.06 79 LEU A CA 1
ATOM 600 C C . LEU A 1 79 ? -3.861 9.858 6.323 1.00 97.06 79 LEU A C 1
ATOM 602 O O . LEU A 1 79 ? -2.682 9.810 5.993 1.00 97.06 79 LEU A O 1
ATOM 606 N N . HIS A 1 80 ? -4.822 10.181 5.451 1.00 97.06 80 HIS A N 1
ATOM 607 C CA . HIS A 1 80 ? -4.531 10.512 4.051 1.00 97.06 80 HIS A CA 1
ATOM 608 C C . HIS A 1 80 ? -3.763 11.827 3.915 1.00 97.06 80 HIS A C 1
ATOM 610 O O . HIS A 1 80 ? -2.815 11.886 3.138 1.00 97.06 80 HIS A O 1
ATOM 616 N N . VAL A 1 81 ? -4.103 12.850 4.703 1.00 97.81 81 VAL A N 1
ATOM 617 C CA . VAL A 1 81 ? -3.338 14.105 4.753 1.00 97.81 81 VAL A CA 1
ATOM 618 C C . VAL A 1 81 ? -1.894 13.833 5.183 1.00 97.81 81 VAL A C 1
ATOM 620 O O . VAL A 1 81 ? -0.961 14.265 4.507 1.00 97.81 81 VAL A O 1
ATOM 623 N N . GLY A 1 82 ? -1.694 13.055 6.252 1.00 96.56 82 GLY A N 1
ATOM 624 C CA . GLY A 1 82 ? -0.358 12.643 6.692 1.00 96.56 82 GLY A CA 1
ATOM 625 C C . GLY A 1 82 ? 0.381 11.805 5.645 1.00 96.56 82 GLY A C 1
ATOM 626 O O . GLY A 1 82 ? 1.572 12.003 5.420 1.00 96.56 82 GLY A O 1
ATOM 627 N N . MET A 1 83 ? -0.332 10.911 4.953 1.00 97.31 83 MET A N 1
ATOM 628 C CA . MET A 1 83 ? 0.227 10.087 3.884 1.00 97.31 83 MET A CA 1
ATOM 629 C C . MET A 1 83 ? 0.745 10.960 2.749 1.00 97.31 83 MET A C 1
ATOM 631 O O . MET A 1 83 ? 1.889 10.784 2.356 1.00 97.31 83 MET A O 1
ATOM 635 N N . VAL A 1 84 ? -0.041 11.931 2.277 1.00 97.25 84 VAL A N 1
ATOM 636 C CA . VAL A 1 84 ? 0.366 12.868 1.218 1.00 97.25 84 VAL A CA 1
ATOM 637 C C . VAL A 1 84 ? 1.574 13.697 1.651 1.00 97.25 84 VAL A C 1
ATOM 639 O O . VAL A 1 84 ? 2.529 13.823 0.885 1.00 97.25 84 VAL A O 1
ATOM 642 N N . ALA A 1 85 ? 1.569 14.202 2.889 1.00 97.25 85 ALA A N 1
ATOM 643 C CA . ALA A 1 85 ? 2.664 15.008 3.423 1.00 97.25 85 ALA A CA 1
ATOM 644 C C . ALA A 1 85 ? 4.010 14.262 3.426 1.00 97.25 85 ALA A C 1
ATOM 646 O O . ALA A 1 85 ? 5.045 14.880 3.200 1.00 97.25 85 ALA A O 1
ATOM 647 N N . VAL A 1 86 ? 4.006 12.941 3.637 1.00 97.62 86 VAL A N 1
ATOM 648 C CA . VAL A 1 86 ? 5.218 12.104 3.575 1.00 97.62 86 VAL A CA 1
ATOM 649 C C . VAL A 1 86 ? 5.486 11.598 2.154 1.00 97.62 86 VAL A C 1
ATOM 651 O O . VAL A 1 86 ? 6.633 11.534 1.712 1.00 97.62 86 VAL A O 1
ATOM 654 N N . ASN A 1 87 ? 4.434 11.241 1.420 1.00 97.81 87 ASN A N 1
ATOM 655 C CA . ASN A 1 87 ? 4.534 10.596 0.119 1.00 97.81 87 ASN A CA 1
ATOM 656 C C . ASN A 1 87 ? 5.081 11.533 -0.949 1.00 97.81 87 ASN A C 1
ATOM 658 O O . ASN A 1 87 ? 5.896 11.094 -1.752 1.00 97.81 87 ASN A O 1
ATOM 662 N N . VAL A 1 88 ? 4.681 12.806 -0.956 1.00 97.50 88 VAL A N 1
ATOM 663 C CA . VAL A 1 88 ? 5.130 13.760 -1.978 1.00 97.50 88 VAL A CA 1
ATOM 664 C C . VAL A 1 88 ? 6.642 14.018 -1.886 1.00 97.50 88 VAL A C 1
ATOM 666 O O . VAL A 1 88 ? 7.322 13.805 -2.893 1.00 97.50 88 VAL A O 1
ATOM 669 N N . PRO A 1 89 ? 7.223 14.374 -0.720 1.00 97.75 89 PRO A N 1
ATOM 670 C CA . PRO A 1 89 ? 8.674 14.525 -0.595 1.00 97.75 89 PRO A CA 1
ATOM 671 C C . PRO A 1 89 ? 9.437 13.238 -0.922 1.00 97.75 89 PRO A C 1
ATOM 673 O O . PRO A 1 89 ? 10.439 13.276 -1.636 1.00 97.75 89 PRO A O 1
ATOM 676 N N . LEU A 1 90 ? 8.943 12.089 -0.448 1.00 97.00 90 LEU A N 1
ATOM 677 C CA . LEU A 1 90 ? 9.575 10.799 -0.717 1.00 97.00 90 LEU A CA 1
ATOM 678 C C . LEU A 1 90 ? 9.516 10.436 -2.205 1.00 97.00 90 LEU A C 1
ATOM 680 O O . LEU A 1 90 ? 10.491 9.923 -2.744 1.00 97.00 90 LEU A O 1
ATOM 684 N N . SER A 1 91 ? 8.409 10.744 -2.883 1.00 96.75 91 SER A N 1
ATOM 685 C CA . SER A 1 91 ? 8.251 10.536 -4.324 1.00 96.75 91 SER A CA 1
ATOM 686 C C . SER A 1 91 ? 9.226 11.390 -5.115 1.00 96.75 91 SER A C 1
ATOM 688 O O . SER A 1 91 ? 9.848 10.881 -6.040 1.00 96.75 91 SER A O 1
ATOM 690 N N . LEU A 1 92 ? 9.398 12.662 -4.738 1.00 97.38 92 LEU A N 1
ATOM 691 C CA . LEU A 1 92 ? 10.379 13.544 -5.369 1.00 97.38 92 LEU A CA 1
ATOM 692 C C . LEU A 1 92 ? 11.790 12.985 -5.199 1.00 97.38 92 LEU A C 1
ATOM 694 O O . LEU A 1 92 ? 12.523 12.880 -6.177 1.00 97.38 92 LEU A O 1
ATOM 698 N N . TYR A 1 93 ? 12.160 12.569 -3.989 1.00 97.62 93 TYR A N 1
ATOM 699 C CA . TYR A 1 93 ? 13.470 11.976 -3.735 1.00 97.62 93 TYR A CA 1
ATOM 700 C C . TYR A 1 93 ? 13.685 10.680 -4.532 1.00 97.62 93 TYR A C 1
ATOM 702 O O . TYR A 1 93 ? 14.649 10.565 -5.287 1.00 97.62 93 TYR A O 1
ATOM 710 N N . LEU A 1 94 ? 12.762 9.719 -4.430 1.00 95.25 94 LEU A N 1
ATOM 711 C CA . LEU A 1 94 ? 12.885 8.430 -5.110 1.00 95.25 94 LEU A CA 1
ATOM 712 C C . LEU A 1 94 ? 12.782 8.551 -6.630 1.00 95.25 94 LEU A C 1
ATOM 714 O O . LEU A 1 94 ? 13.367 7.729 -7.325 1.00 95.25 94 LEU A O 1
ATOM 718 N N . ALA A 1 95 ? 12.098 9.562 -7.168 1.00 95.88 95 ALA A N 1
ATOM 719 C CA . ALA A 1 95 ? 12.100 9.821 -8.605 1.00 95.88 95 ALA A CA 1
ATOM 720 C C . ALA A 1 95 ? 13.503 10.169 -9.125 1.00 95.88 95 ALA A C 1
ATOM 722 O O . ALA A 1 95 ? 13.865 9.742 -10.218 1.00 95.88 95 ALA A O 1
ATOM 723 N N . HIS A 1 96 ? 14.319 10.881 -8.339 1.00 94.81 96 HIS A N 1
ATOM 724 C CA . HIS A 1 96 ? 15.703 11.180 -8.719 1.00 94.81 96 HIS A CA 1
ATOM 725 C C . HIS A 1 96 ? 16.603 9.937 -8.666 1.00 94.81 96 HIS A C 1
ATOM 727 O O . HIS A 1 96 ? 17.504 9.806 -9.488 1.00 94.81 96 HIS A O 1
ATOM 733 N N . VAL A 1 97 ? 16.364 9.022 -7.719 1.00 94.06 97 VAL A N 1
ATOM 734 C CA . VAL A 1 97 ? 17.223 7.841 -7.505 1.00 94.06 97 VAL A CA 1
ATOM 735 C C . VAL A 1 97 ? 16.799 6.643 -8.366 1.00 94.06 97 VAL A C 1
ATOM 737 O O . VAL A 1 97 ? 17.647 5.935 -8.901 1.00 94.06 97 VAL A O 1
ATOM 740 N N . TRP A 1 98 ? 15.493 6.394 -8.506 1.00 91.69 98 TRP A N 1
ATOM 741 C CA . TRP A 1 98 ? 14.907 5.202 -9.148 1.00 91.69 98 TRP A CA 1
ATOM 742 C C . TRP A 1 98 ? 14.088 5.516 -10.409 1.00 91.69 98 TRP A C 1
ATOM 744 O O . TRP A 1 98 ? 13.380 4.647 -10.939 1.00 91.69 98 TRP A O 1
ATOM 754 N N . GLY A 1 99 ? 14.153 6.759 -10.890 1.00 91.69 99 GLY A N 1
ATOM 755 C CA . GLY A 1 99 ? 13.444 7.209 -12.082 1.00 91.69 99 GLY A CA 1
ATOM 756 C C . GLY A 1 99 ? 11.928 7.062 -11.950 1.00 91.69 99 GLY A C 1
ATOM 757 O O . GLY A 1 99 ? 11.342 7.277 -10.888 1.00 91.69 99 GLY A O 1
ATOM 758 N N . ALA A 1 100 ? 11.279 6.634 -13.034 1.00 89.75 100 ALA A N 1
ATOM 759 C CA . ALA A 1 100 ? 9.821 6.524 -13.121 1.00 89.75 100 ALA A CA 1
ATOM 760 C C . ALA A 1 100 ? 9.184 5.591 -12.069 1.00 89.75 100 ALA A C 1
ATOM 762 O O . ALA A 1 100 ? 8.013 5.752 -11.736 1.00 89.75 100 ALA A O 1
ATOM 763 N N . SER A 1 101 ? 9.940 4.629 -11.522 1.00 94.69 101 SER A N 1
ATOM 764 C CA . SER A 1 101 ? 9.444 3.717 -10.478 1.00 94.69 101 SER A CA 1
ATOM 765 C C . SER A 1 101 ? 9.424 4.328 -9.075 1.00 94.69 101 SER A C 1
ATOM 767 O O . SER A 1 101 ? 8.691 3.849 -8.208 1.00 94.69 101 SER A O 1
ATOM 769 N N . GLY A 1 102 ? 10.177 5.409 -8.855 1.00 95.06 102 GLY A N 1
ATOM 770 C CA . GLY A 1 102 ? 10.346 6.041 -7.550 1.00 95.06 102 GLY A CA 1
ATOM 771 C C . GLY A 1 102 ? 9.037 6.456 -6.866 1.00 95.06 102 GLY A C 1
ATOM 772 O O . GLY A 1 102 ? 8.807 6.037 -5.730 1.00 95.06 102 GLY A O 1
ATOM 773 N N . PRO A 1 103 ? 8.145 7.215 -7.531 1.00 96.50 103 PRO A N 1
ATOM 774 C CA . PRO A 1 103 ? 6.875 7.636 -6.934 1.00 96.50 103 PRO A CA 1
ATOM 775 C C . PRO A 1 103 ? 5.962 6.471 -6.533 1.00 96.50 103 PRO A C 1
ATOM 777 O O . PRO A 1 103 ? 5.313 6.514 -5.491 1.00 96.50 103 PRO A O 1
ATOM 780 N N . VAL A 1 104 ? 5.944 5.392 -7.317 1.00 96.62 104 VAL A N 1
ATOM 781 C CA . VAL A 1 104 ? 5.106 4.219 -7.022 1.00 96.62 104 VAL A CA 1
ATOM 782 C C . VAL A 1 104 ? 5.621 3.494 -5.779 1.00 96.62 104 VAL A C 1
ATOM 784 O O . VAL A 1 104 ? 4.843 3.129 -4.897 1.00 96.62 104 VAL A O 1
ATOM 787 N N . TRP A 1 105 ? 6.943 3.352 -5.658 1.00 97.50 105 TRP A N 1
ATOM 788 C CA . TRP A 1 105 ? 7.563 2.816 -4.450 1.00 97.50 105 TRP A CA 1
ATOM 789 C C . TRP A 1 105 ? 7.338 3.704 -3.227 1.00 97.50 105 TRP A C 1
ATOM 791 O O . TRP A 1 105 ? 7.041 3.187 -2.150 1.00 97.50 105 TRP A O 1
ATOM 801 N N . ALA A 1 106 ? 7.399 5.030 -3.383 1.00 97.12 106 ALA A N 1
ATOM 802 C CA . ALA A 1 106 ? 7.040 5.950 -2.310 1.00 97.12 106 ALA A CA 1
ATOM 803 C C . ALA A 1 106 ? 5.614 5.681 -1.809 1.00 97.12 106 ALA A C 1
ATOM 805 O O . ALA A 1 106 ? 5.390 5.665 -0.601 1.00 97.12 106 ALA A O 1
ATOM 806 N N . SER A 1 107 ? 4.655 5.418 -2.708 1.00 97.12 107 SER A N 1
ATOM 807 C CA . SER A 1 107 ? 3.284 5.055 -2.321 1.00 97.12 107 SER A CA 1
ATOM 808 C C . SER A 1 107 ? 3.229 3.759 -1.529 1.00 97.12 107 SER A C 1
ATOM 810 O O . SER A 1 107 ? 2.544 3.712 -0.514 1.00 97.12 107 SER A O 1
ATOM 812 N N . VAL A 1 108 ? 3.975 2.724 -1.913 1.00 96.81 108 VAL A N 1
ATOM 813 C CA . VAL A 1 108 ? 4.053 1.488 -1.116 1.00 96.81 108 VAL A CA 1
ATOM 814 C C . VAL A 1 108 ? 4.555 1.793 0.301 1.00 96.81 108 VAL A C 1
ATOM 816 O O . VAL A 1 108 ? 3.931 1.383 1.284 1.00 96.81 108 VAL A O 1
ATOM 819 N N . PHE A 1 109 ? 5.643 2.558 0.418 1.00 96.62 109 PHE A N 1
ATOM 820 C CA . PHE A 1 109 ? 6.260 2.872 1.707 1.00 96.62 109 PHE A CA 1
ATOM 821 C C . PHE A 1 109 ? 5.421 3.783 2.597 1.00 96.62 109 PHE A C 1
ATOM 823 O O . PHE A 1 109 ? 5.587 3.736 3.811 1.00 96.62 109 PHE A O 1
ATOM 830 N N . THR A 1 110 ? 4.518 4.589 2.042 1.00 96.88 110 THR A N 1
ATOM 831 C CA . THR A 1 110 ? 3.640 5.445 2.846 1.00 96.88 110 THR A CA 1
ATOM 832 C C . THR A 1 110 ? 2.288 4.803 3.124 1.00 96.88 110 THR A C 1
ATOM 834 O O . THR A 1 110 ? 1.811 4.855 4.257 1.00 96.88 110 THR A O 1
ATOM 837 N N . VAL A 1 111 ? 1.669 4.150 2.140 1.00 95.94 111 VAL A N 1
ATOM 838 C CA . VAL A 1 111 ? 0.335 3.547 2.279 1.00 95.94 111 VAL A CA 1
ATOM 839 C C . VAL A 1 111 ? 0.343 2.413 3.304 1.00 95.94 111 VAL A C 1
ATOM 841 O O . VAL A 1 111 ? -0.594 2.307 4.094 1.00 95.94 111 VAL A O 1
ATOM 844 N N . ILE A 1 112 ? 1.385 1.581 3.361 1.00 94.81 112 ILE A N 1
ATOM 845 C CA . ILE A 1 112 ? 1.444 0.491 4.348 1.00 94.81 112 ILE A CA 1
ATOM 846 C C . ILE A 1 112 ? 1.414 1.040 5.791 1.00 94.81 112 ILE A C 1
ATOM 848 O O . ILE A 1 112 ? 0.446 0.763 6.508 1.00 94.81 112 ILE A O 1
ATOM 852 N N . PRO A 1 113 ? 2.413 1.822 6.245 1.00 95.94 113 PRO A N 1
ATOM 853 C CA . PRO A 1 113 ? 2.490 2.238 7.641 1.00 95.94 113 PRO A CA 1
ATOM 854 C C . PRO A 1 113 ? 1.497 3.342 8.011 1.00 95.94 113 PRO A C 1
ATOM 856 O O . PRO A 1 113 ? 1.030 3.356 9.146 1.00 95.94 113 PRO A O 1
ATOM 859 N N . ILE A 1 114 ? 1.161 4.258 7.094 1.00 96.25 114 ILE A N 1
ATOM 860 C CA . ILE A 1 114 ? 0.334 5.433 7.419 1.00 96.25 114 ILE A CA 1
ATOM 861 C C . ILE A 1 114 ? -1.151 5.151 7.199 1.00 96.25 114 ILE A C 1
ATOM 863 O O . ILE A 1 114 ? -1.981 5.673 7.934 1.00 96.25 114 ILE A O 1
ATOM 867 N N . LEU A 1 115 ? -1.514 4.323 6.218 1.00 95.12 115 LEU A N 1
ATOM 868 C CA . LEU A 1 115 ? -2.918 4.029 5.928 1.00 95.12 115 LEU A CA 1
ATOM 869 C C . LEU A 1 115 ? -3.307 2.644 6.443 1.00 95.12 115 LEU A C 1
ATOM 871 O O . LEU A 1 115 ? -4.133 2.510 7.349 1.00 95.12 115 LEU A O 1
ATOM 875 N N . THR A 1 116 ? -2.693 1.611 5.880 1.00 94.06 116 THR A N 1
ATOM 876 C CA . THR A 1 116 ? -3.140 0.221 6.014 1.00 94.06 116 THR A CA 1
ATOM 877 C C . THR A 1 116 ? -3.059 -0.263 7.458 1.00 94.06 116 THR A C 1
ATOM 879 O O . THR A 1 116 ? -4.049 -0.759 7.999 1.00 94.06 116 THR A O 1
ATOM 882 N N . VAL A 1 117 ? -1.911 -0.077 8.116 1.00 94.81 117 VAL A N 1
ATOM 883 C CA . VAL A 1 117 ? -1.692 -0.500 9.507 1.00 94.81 117 VAL A CA 1
ATOM 884 C C . VAL A 1 117 ? -2.656 0.196 10.482 1.00 94.81 117 VAL A C 1
ATOM 886 O O . VAL A 1 117 ? -3.415 -0.510 11.153 1.00 94.81 117 VAL A O 1
ATOM 889 N N . PRO A 1 118 ? -2.708 1.538 10.585 1.00 95.56 118 PRO A N 1
ATOM 890 C CA . PRO A 1 118 ? -3.538 2.199 11.590 1.00 95.56 118 PRO A CA 1
ATOM 891 C C . PRO A 1 118 ? -5.040 2.008 11.355 1.00 95.56 118 PRO A C 1
ATOM 893 O O . PRO A 1 118 ? -5.779 1.833 12.327 1.00 95.56 118 PRO A O 1
ATOM 896 N N . MET A 1 119 ? -5.510 1.965 10.102 1.00 95.06 119 MET A N 1
ATOM 897 C CA . MET A 1 119 ? -6.917 1.653 9.812 1.00 95.06 119 MET A CA 1
ATOM 898 C C . MET A 1 119 ? -7.283 0.225 10.210 1.00 95.06 119 MET A C 1
ATOM 900 O O . MET A 1 119 ? -8.330 0.001 10.826 1.00 95.06 119 MET A O 1
ATOM 904 N N . THR A 1 120 ? -6.405 -0.735 9.923 1.00 93.56 120 THR A N 1
ATOM 905 C CA . THR A 1 120 ? -6.607 -2.136 10.302 1.00 93.56 120 THR A CA 1
ATOM 906 C C . THR A 1 120 ? -6.610 -2.300 11.821 1.00 93.56 120 THR A C 1
ATOM 908 O O . THR A 1 120 ? -7.527 -2.899 12.379 1.00 93.56 120 THR A O 1
ATOM 911 N N . VAL A 1 121 ? -5.643 -1.696 12.519 1.00 94.69 121 VAL A N 1
ATOM 912 C CA . VAL A 1 121 ? -5.552 -1.731 13.987 1.00 94.69 121 VAL A CA 1
ATOM 913 C C . VAL A 1 121 ? -6.786 -1.106 14.633 1.00 94.69 121 VAL A C 1
ATOM 915 O O . VAL A 1 121 ? -7.354 -1.693 15.555 1.00 94.69 121 VAL A O 1
ATOM 918 N N . ARG A 1 122 ? -7.238 0.060 14.155 1.00 93.56 122 ARG A N 1
ATOM 919 C CA . ARG A 1 122 ? -8.450 0.708 14.674 1.00 93.56 122 ARG A CA 1
ATOM 920 C C . ARG A 1 122 ? -9.682 -0.166 14.461 1.00 93.56 122 ARG A C 1
ATOM 922 O O . ARG A 1 122 ? -10.468 -0.329 15.389 1.00 93.56 122 ARG A O 1
ATOM 929 N N . THR A 1 123 ? -9.817 -0.765 13.282 1.00 93.06 123 THR A N 1
ATOM 930 C CA . THR A 1 123 ? -10.926 -1.675 12.972 1.00 93.06 123 THR A CA 1
ATOM 931 C C . THR A 1 123 ? -10.930 -2.888 13.902 1.00 93.06 123 THR A C 1
ATOM 933 O O . THR A 1 123 ? -11.951 -3.199 14.507 1.00 93.06 123 THR A O 1
ATOM 936 N N . LEU A 1 124 ? -9.773 -3.522 14.113 1.00 91.69 124 LEU A N 1
ATOM 937 C CA . LEU A 1 124 ? -9.637 -4.655 15.031 1.00 91.69 124 LEU A CA 1
ATOM 938 C C . LEU A 1 124 ? -9.971 -4.293 16.483 1.00 91.69 124 LEU A C 1
ATOM 940 O O . LEU A 1 124 ? -10.542 -5.116 17.192 1.00 91.69 124 LEU A O 1
ATOM 944 N N . ARG A 1 125 ? -9.635 -3.078 16.935 1.00 91.75 125 ARG A N 1
ATOM 945 C CA . ARG A 1 125 ? -10.010 -2.591 18.275 1.00 91.75 125 ARG A CA 1
ATOM 946 C C . ARG A 1 125 ? -11.523 -2.425 18.409 1.00 91.75 125 ARG A C 1
ATOM 948 O O . ARG A 1 125 ? -12.082 -2.875 19.400 1.00 91.75 125 ARG A O 1
ATOM 955 N N . LEU A 1 126 ? -12.178 -1.856 17.396 1.00 91.38 126 LEU A N 1
ATOM 956 C CA . LEU A 1 126 ? -13.636 -1.675 17.364 1.00 91.38 126 LEU A CA 1
ATOM 957 C C . LEU A 1 126 ? -14.418 -2.992 17.247 1.00 91.38 126 LEU A C 1
ATOM 959 O O . LEU A 1 126 ? -15.595 -3.021 17.566 1.00 91.38 126 LEU A O 1
ATOM 963 N N . LEU A 1 127 ? -13.788 -4.069 16.772 1.00 89.88 127 LEU A N 1
ATOM 964 C CA . LEU A 1 127 ? -14.398 -5.402 16.717 1.00 89.88 127 LEU A CA 1
ATOM 965 C C . LEU A 1 127 ? -14.260 -6.193 18.028 1.00 89.88 127 LEU A C 1
ATOM 967 O O . LEU A 1 127 ? -14.912 -7.228 18.165 1.00 89.88 127 LEU A O 1
ATOM 971 N N . LYS A 1 128 ? -13.364 -5.770 18.930 1.00 85.62 128 LYS A N 1
ATOM 972 C CA . LYS A 1 128 ? -13.099 -6.424 20.224 1.00 85.62 128 LYS A CA 1
ATOM 973 C C . LYS A 1 128 ? -13.838 -5.777 21.399 1.00 85.62 128 LYS A C 1
ATOM 975 O O . LYS A 1 128 ? -14.012 -6.461 22.403 1.00 85.62 128 LYS A O 1
ATOM 980 N N . GLY A 1 129 ? -14.171 -4.489 21.298 1.00 73.38 129 GLY A N 1
ATOM 981 C CA . GLY A 1 129 ? -15.005 -3.768 22.268 1.00 73.38 129 GLY A CA 1
ATOM 982 C C . GLY A 1 129 ? -16.480 -3.945 21.959 1.00 73.38 129 GLY A C 1
ATOM 983 O O . GLY A 1 129 ? -17.256 -4.004 22.931 1.00 73.38 129 GLY A O 1
#

Secondary structure (DSSP, 8-state):
--HHHHHHHHHHHHHHHHHHHHHHHHHHHHHHHHHHTT-S---HHHHHHHHHHHHHHHHHHHHHHH--SHHHHHHHHHHHHHHHHHHHHHHHHHHHHHGGGHHHHHHHHHIIIIIIHHHHHHHHHHTT-

Foldseek 3Di:
DAPVVLVVQLVVLLVVLLVVLVVQLVVVQVVCCVVVVNPDDDDSLQSNLVSLLSSLVSNQVSLLVQQPPPVSVVLQVVLVVVLCVQLVVQLVVQCVVPNPSRSSNSSSVSCVPSGNVVSVVVSSVVNVD

Radius of gyration: 16.81 Å; chains: 1; bounding box: 37×29×52 Å

Sequence (129 aa):
MTSTRWQRTFFLFALGGLAASGVFVVAALPVSSLISGGRVDVGWSLAWAFALLLLVQTLQYPAAMFLTTPQGLVFQAWLHVGMVAVNVPLSLYLAHVWGASGPVWASVFTVIPILTVPMTVRTLRLLKG

pLDDT: mean 93.01, std 5.67, range [63.25, 97.94]

Organism: NCBI:txid402297